Protein AF-A0A533SPJ1-F1 (afdb_monomer)

pLDDT: mean 76.19, std 18.61, range [35.94, 95.75]

Sequence (156 aa):
MPVSLVRRMMPRKGRGDRDWQRYERDWRGYERYRRDEVNLYLTKARSLVESNPAPWTPQKRGQPPYPPKAMVILLLLKTWLGMDYRSISAYLRAFPEQRNRIGLEETPSHTTIRSHMLRLPEAYLRKLNAQLTKPYQKGDSQRTAQATAPTATRHG

Nearest PDB structures (foldseek):
  4v61-assembly1_AT  TM=3.636E-01  e=8.999E+00  Spinacia oleracea

Secondary structure (DSSP, 8-state):
-----SS-----S-S-TTHHHHHHHHHHHHHHHHHHHHHHHHHHHHHHHHTS--SSPPP-SSS----HHHHHHHHHHHHHTT--HHHHHHHHHH-HHHHHHHT-SSPPPHHHHHHHHHTS-HHHHHHHHHHHHHHHHTTTTSSSSSS---------

Foldseek 3Di:
DDDDDDPDDDDDDDDDPPVVVVVVVVVVVVVVVVVVVLLVLLVVLLVLLVVDDQQDDFDDDDDDGDGSSLLSSLVVSCVVVVHALQRSLVVCVVCVVSCVSSVHPDRDHSVRSVVSVVSGDPVNVVVSVCVVCVVVVVPPPDPPPPPDDDDDDDDD

Structure (mmCIF, N/CA/C/O backbone):
data_AF-A0A533SPJ1-F1
#
_entry.id   AF-A0A533SPJ1-F1
#
loop_
_atom_site.group_PDB
_atom_site.id
_atom_site.type_symbol
_atom_site.label_atom_id
_atom_site.label_alt_id
_atom_site.label_comp_id
_atom_site.label_asym_id
_atom_site.label_entity_id
_atom_site.label_seq_id
_atom_site.pdbx_PDB_ins_code
_atom_site.Cartn_x
_atom_site.Cartn_y
_atom_site.Cartn_z
_atom_site.occupancy
_atom_site.B_iso_or_equiv
_atom_site.auth_seq_id
_atom_site.auth_comp_id
_atom_site.auth_asym_id
_atom_site.auth_atom_id
_atom_site.pdbx_PDB_model_num
ATOM 1 N N . MET A 1 1 ? 4.523 -20.167 -3.696 1.00 35.94 1 MET A N 1
ATOM 2 C CA . MET A 1 1 ? 5.972 -20.323 -3.974 1.00 35.94 1 MET A CA 1
ATOM 3 C C . MET A 1 1 ? 6.091 -20.848 -5.403 1.00 35.94 1 MET A C 1
ATOM 5 O O . MET A 1 1 ? 5.250 -21.675 -5.730 1.00 35.94 1 MET A O 1
ATOM 9 N N . PRO A 1 2 ? 7.004 -20.349 -6.260 1.00 43.84 2 PRO A N 1
ATOM 10 C CA . PRO A 1 2 ? 8.382 -19.992 -5.934 1.00 43.84 2 PRO A CA 1
ATOM 11 C C . PRO A 1 2 ? 8.729 -18.502 -6.078 1.00 43.84 2 PRO A C 1
ATOM 13 O O . PRO A 1 2 ? 8.068 -17.725 -6.758 1.00 43.84 2 PRO A O 1
ATOM 16 N N . VAL A 1 3 ? 9.795 -18.151 -5.362 1.00 46.59 3 VAL A N 1
ATOM 17 C CA . VAL A 1 3 ? 10.498 -16.868 -5.296 1.00 46.59 3 VAL A CA 1
ATOM 18 C C . VAL A 1 3 ? 11.687 -16.931 -6.261 1.00 46.59 3 VAL A C 1
ATOM 20 O O . VAL A 1 3 ? 12.268 -18.002 -6.425 1.00 46.59 3 VAL A O 1
ATOM 23 N N . SER A 1 4 ? 12.106 -15.764 -6.766 1.00 40.44 4 SER A N 1
ATOM 24 C CA . SER A 1 4 ? 13.417 -15.455 -7.383 1.00 40.44 4 SER A CA 1
ATOM 25 C C . SER A 1 4 ? 13.450 -15.385 -8.913 1.00 40.44 4 SER A C 1
ATOM 27 O O . SER A 1 4 ? 13.861 -16.343 -9.550 1.00 40.44 4 SER A O 1
ATOM 29 N N . LEU A 1 5 ? 13.170 -14.208 -9.499 1.00 39.03 5 LEU A N 1
ATOM 30 C CA . LEU A 1 5 ? 13.847 -13.782 -10.739 1.00 39.03 5 LEU A CA 1
ATOM 31 C C . LEU A 1 5 ? 13.648 -12.285 -11.064 1.00 39.03 5 LEU A C 1
ATOM 33 O O . LEU A 1 5 ? 12.880 -11.936 -11.946 1.00 39.03 5 LEU A O 1
ATOM 37 N N . VAL A 1 6 ? 14.331 -11.356 -10.381 1.00 43.03 6 VAL A N 1
ATOM 38 C CA . VAL A 1 6 ? 14.395 -9.952 -10.882 1.00 43.03 6 VAL A CA 1
ATOM 39 C C . VAL A 1 6 ? 15.808 -9.347 -10.824 1.00 43.03 6 VAL A C 1
ATOM 41 O O . VAL A 1 6 ? 15.995 -8.169 -11.092 1.00 43.03 6 VAL A O 1
ATOM 44 N N . ARG A 1 7 ? 16.863 -10.122 -10.532 1.00 42.88 7 ARG A N 1
ATOM 45 C CA . ARG A 1 7 ? 18.227 -9.558 -10.404 1.00 42.88 7 ARG A CA 1
ATOM 46 C C . ARG A 1 7 ? 19.295 -10.105 -11.348 1.00 42.88 7 ARG A C 1
ATOM 48 O O . ARG A 1 7 ? 20.480 -9.931 -11.084 1.00 42.88 7 ARG A O 1
ATOM 55 N N . ARG A 1 8 ? 18.907 -10.700 -12.480 1.00 49.38 8 ARG A N 1
ATOM 56 C CA . ARG A 1 8 ? 19.869 -11.127 -13.508 1.00 49.38 8 ARG A CA 1
ATOM 57 C C . ARG A 1 8 ? 19.252 -11.136 -14.910 1.00 49.38 8 ARG A C 1
ATOM 59 O O . ARG A 1 8 ? 19.023 -12.192 -15.477 1.00 49.38 8 ARG A O 1
ATOM 66 N N . MET A 1 9 ? 18.977 -9.956 -15.462 1.00 46.09 9 MET A N 1
ATOM 67 C CA . MET A 1 9 ? 18.538 -9.824 -16.860 1.00 46.09 9 MET A CA 1
ATOM 68 C C . MET A 1 9 ? 19.146 -8.578 -17.524 1.00 46.09 9 MET A C 1
ATOM 70 O O . MET A 1 9 ? 18.477 -7.795 -18.182 1.00 46.09 9 MET A O 1
ATOM 74 N N . MET A 1 10 ? 20.442 -8.362 -17.292 1.00 47.56 10 MET A N 1
ATOM 75 C CA . MET A 1 10 ? 21.253 -7.423 -18.068 1.00 47.56 10 MET A CA 1
ATOM 76 C C . MET A 1 10 ? 22.363 -8.249 -18.725 1.00 47.56 10 MET A C 1
ATOM 78 O O . MET A 1 10 ? 23.252 -8.718 -18.005 1.00 47.56 10 MET A O 1
ATOM 82 N N . PRO A 1 11 ? 22.313 -8.501 -20.046 1.00 47.22 11 PRO A N 1
ATOM 83 C CA . PRO A 1 11 ? 23.440 -9.098 -20.740 1.00 47.22 11 PRO A CA 1
ATOM 84 C C . PRO A 1 11 ? 24.624 -8.129 -20.666 1.00 47.22 11 PRO A C 1
ATOM 86 O O . PRO A 1 11 ? 24.506 -6.930 -20.922 1.00 47.22 11 PRO A O 1
ATOM 89 N N . ARG A 1 12 ? 25.773 -8.648 -20.231 1.00 51.66 12 ARG A N 1
ATOM 90 C CA . ARG A 1 12 ? 27.016 -7.887 -20.101 1.00 51.66 12 ARG A CA 1
ATOM 91 C C . ARG A 1 12 ? 27.448 -7.456 -21.506 1.00 51.66 12 ARG A C 1
ATOM 93 O O . ARG A 1 12 ? 27.536 -8.300 -22.391 1.00 51.66 12 ARG A O 1
ATOM 100 N N . LYS A 1 13 ? 27.676 -6.150 -21.694 1.00 47.59 13 LYS A N 1
ATOM 101 C CA . LYS A 1 13 ? 27.981 -5.487 -22.974 1.00 47.59 13 LYS A CA 1
ATOM 102 C C . LYS A 1 13 ? 29.018 -6.277 -23.788 1.00 47.59 13 LYS A C 1
ATOM 104 O O . LYS A 1 13 ? 30.206 -6.241 -23.483 1.00 47.59 13 LYS A O 1
ATOM 109 N N . GLY A 1 14 ? 28.549 -6.982 -24.815 1.00 47.25 14 GLY A N 1
A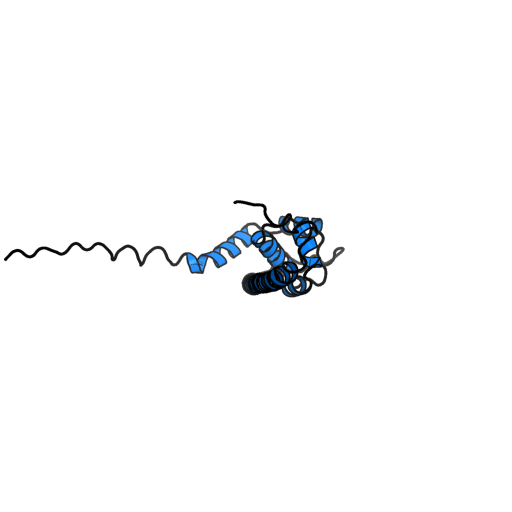TOM 110 C CA . GLY A 1 14 ? 29.362 -7.758 -25.744 1.00 47.25 14 GLY A CA 1
ATOM 111 C C . GLY A 1 14 ? 28.686 -7.806 -27.111 1.00 47.25 14 GLY A C 1
ATOM 112 O O . GLY A 1 14 ? 27.625 -8.398 -27.237 1.00 47.25 14 GLY A O 1
ATOM 113 N N . ARG A 1 15 ? 29.302 -7.118 -28.085 1.00 49.22 15 ARG A N 1
ATOM 114 C CA . ARG A 1 15 ? 29.075 -7.134 -29.546 1.00 49.22 15 ARG A CA 1
ATOM 115 C C . ARG A 1 15 ? 27.649 -7.458 -30.030 1.00 49.22 15 ARG A C 1
ATOM 117 O O . ARG A 1 15 ? 27.334 -8.609 -30.301 1.00 49.22 15 ARG A O 1
ATOM 124 N N . GLY A 1 16 ? 26.848 -6.415 -30.261 1.00 52.00 16 GLY A N 1
ATOM 125 C CA . GLY A 1 16 ? 25.576 -6.534 -30.981 1.00 52.00 16 GLY A CA 1
ATOM 126 C C . GLY A 1 16 ? 24.698 -5.291 -30.868 1.00 52.00 16 GLY A C 1
ATOM 127 O O . GLY A 1 16 ? 23.632 -5.351 -30.270 1.00 52.00 16 GLY A O 1
ATOM 128 N N . ASP A 1 17 ? 25.122 -4.153 -31.431 1.00 55.28 17 ASP A N 1
ATOM 129 C CA . ASP A 1 17 ? 24.395 -2.879 -31.272 1.00 55.28 17 ASP A CA 1
ATOM 130 C C . ASP A 1 17 ? 22.967 -2.864 -31.864 1.00 55.28 17 ASP A C 1
ATOM 132 O O . ASP A 1 17 ? 22.161 -1.998 -31.527 1.00 55.28 17 ASP A O 1
ATOM 136 N N . ARG A 1 18 ? 22.618 -3.853 -32.701 1.00 53.84 18 ARG A N 1
ATOM 137 C CA . ARG A 1 18 ? 21.305 -3.977 -33.357 1.00 53.84 18 ARG A CA 1
ATOM 138 C C . ARG A 1 18 ? 20.208 -4.584 -32.477 1.00 53.84 18 ARG A C 1
ATOM 140 O O . ARG A 1 18 ? 19.048 -4.208 -32.629 1.00 53.84 18 ARG A O 1
ATOM 147 N N . ASP A 1 19 ? 20.553 -5.462 -31.536 1.00 58.66 19 ASP A N 1
ATOM 148 C CA . ASP A 1 19 ? 19.560 -6.135 -30.683 1.00 58.66 19 ASP A CA 1
ATOM 149 C C . ASP A 1 19 ? 19.124 -5.270 -29.494 1.00 58.66 19 ASP A C 1
ATOM 151 O O . ASP A 1 19 ? 18.043 -5.475 -28.932 1.00 58.66 19 ASP A O 1
ATOM 155 N N . TRP A 1 20 ? 19.913 -4.240 -29.156 1.00 54.19 20 TRP A N 1
ATOM 156 C CA . TRP A 1 20 ? 19.586 -3.318 -28.072 1.00 54.19 20 TRP A CA 1
ATOM 157 C C . TRP A 1 20 ? 18.297 -2.559 -28.324 1.00 54.19 20 TRP A C 1
ATOM 159 O O . TRP A 1 20 ? 17.505 -2.470 -27.402 1.00 54.19 20 TRP A O 1
ATOM 169 N N . GLN A 1 21 ? 18.036 -2.064 -29.537 1.00 56.97 21 GLN A N 1
ATOM 170 C CA . GLN A 1 21 ? 16.825 -1.275 -29.809 1.00 56.97 21 GLN A CA 1
ATOM 171 C C . GLN A 1 21 ? 15.542 -2.111 -29.699 1.00 56.97 21 GLN A C 1
ATOM 173 O O . GLN A 1 21 ? 14.520 -1.622 -29.213 1.00 56.97 21 GLN A O 1
ATOM 178 N N . ARG A 1 22 ? 15.591 -3.384 -30.113 1.00 58.88 22 ARG A N 1
ATOM 179 C CA . ARG A 1 22 ? 14.465 -4.320 -29.982 1.00 58.88 22 ARG A CA 1
ATOM 180 C C . ARG A 1 22 ? 14.210 -4.662 -28.515 1.00 58.88 22 ARG A C 1
ATOM 182 O O . ARG A 1 22 ? 13.089 -4.493 -28.046 1.00 58.88 22 ARG A O 1
ATOM 189 N N . TYR A 1 23 ? 15.266 -5.011 -27.778 1.00 61.75 23 TYR A N 1
ATOM 190 C CA . TYR A 1 23 ? 15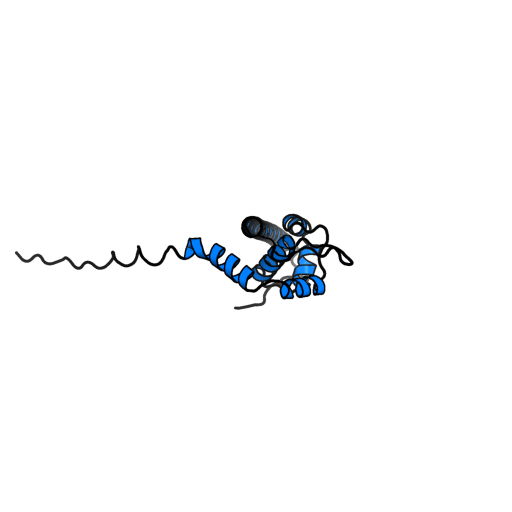.201 -5.194 -26.327 1.00 61.75 23 TYR A CA 1
ATOM 191 C C . TYR A 1 23 ? 14.738 -3.916 -25.610 1.00 61.75 23 TYR A C 1
ATOM 193 O O . TYR A 1 23 ? 13.987 -3.981 -24.638 1.00 61.75 23 TYR A O 1
ATOM 201 N N . GLU A 1 24 ? 15.135 -2.742 -26.117 1.00 60.09 24 GLU A N 1
ATOM 202 C CA . GLU A 1 24 ? 14.742 -1.442 -25.584 1.00 60.09 24 GLU A CA 1
ATOM 203 C C . GLU A 1 24 ? 13.232 -1.218 -25.685 1.00 60.09 24 GLU A C 1
ATOM 205 O O . GLU A 1 24 ? 12.567 -0.776 -24.745 1.00 60.09 24 GLU A O 1
ATOM 210 N N . ARG A 1 25 ? 12.678 -1.560 -26.846 1.00 61.44 25 ARG A N 1
ATOM 211 C CA . ARG A 1 25 ? 11.251 -1.445 -27.132 1.00 61.44 25 ARG A CA 1
ATOM 212 C C . ARG A 1 25 ? 10.430 -2.427 -26.299 1.00 61.44 25 ARG A C 1
ATOM 214 O O . ARG A 1 25 ? 9.404 -2.027 -25.743 1.00 61.44 25 ARG A O 1
ATOM 221 N N . ASP A 1 26 ? 10.921 -3.655 -26.154 1.00 77.19 26 ASP A N 1
ATOM 222 C CA . ASP A 1 26 ? 10.268 -4.713 -25.383 1.00 77.19 26 ASP A CA 1
ATOM 223 C C . ASP A 1 26 ? 10.267 -4.393 -23.879 1.00 77.19 26 ASP A C 1
ATOM 225 O O . ASP A 1 26 ? 9.223 -4.506 -23.229 1.00 77.19 26 ASP A O 1
ATOM 229 N N . TRP A 1 27 ? 11.372 -3.877 -23.316 1.00 71.62 27 TRP A N 1
ATOM 230 C CA . TRP A 1 27 ? 11.381 -3.491 -21.898 1.00 71.62 27 TRP A CA 1
ATOM 231 C C . TRP A 1 27 ? 10.496 -2.277 -21.624 1.00 71.62 27 TRP A C 1
ATOM 233 O O . TRP A 1 27 ? 9.812 -2.256 -20.604 1.00 71.62 27 TRP A O 1
ATOM 243 N N . ARG A 1 28 ? 10.451 -1.276 -22.519 1.00 78.25 28 ARG A N 1
ATOM 244 C CA . ARG A 1 28 ? 9.556 -0.112 -22.353 1.00 78.25 28 ARG A CA 1
ATOM 245 C C . ARG A 1 28 ? 8.086 -0.524 -22.394 1.00 78.25 28 ARG A C 1
ATOM 247 O O . ARG A 1 28 ? 7.248 0.132 -21.774 1.00 78.25 28 ARG A O 1
ATOM 254 N N . GLY A 1 29 ? 7.755 -1.568 -23.154 1.00 78.81 29 GLY A N 1
ATOM 255 C CA . GLY A 1 29 ? 6.428 -2.184 -23.158 1.00 78.81 29 GLY A CA 1
ATOM 256 C C . GLY A 1 29 ? 6.128 -2.884 -21.835 1.00 78.81 29 GLY A C 1
ATOM 257 O O . GLY A 1 29 ? 5.136 -2.563 -21.184 1.00 78.81 29 GLY A O 1
ATOM 258 N N . TYR A 1 30 ? 7.028 -3.766 -21.398 1.00 79.38 30 TYR A N 1
ATOM 259 C CA . TYR A 1 30 ? 6.907 -4.488 -20.130 1.00 79.38 30 TYR A CA 1
ATOM 260 C C . TYR A 1 30 ? 6.800 -3.549 -18.920 1.00 79.38 30 TYR A C 1
ATOM 262 O O . TYR A 1 30 ? 5.944 -3.733 -18.062 1.00 79.38 30 TYR A O 1
ATOM 270 N N . GLU A 1 31 ? 7.631 -2.509 -18.861 1.00 82.50 31 GLU A N 1
ATOM 271 C CA . GLU A 1 31 ? 7.629 -1.537 -17.768 1.00 82.50 31 GLU A CA 1
ATOM 272 C C . GLU A 1 31 ? 6.322 -0.735 -17.727 1.00 82.50 31 GLU A C 1
ATOM 274 O O . GLU A 1 31 ? 5.798 -0.473 -16.646 1.00 82.50 31 GLU A O 1
ATOM 279 N N . ARG A 1 32 ? 5.751 -0.389 -18.891 1.00 83.81 32 ARG A N 1
ATOM 280 C CA . ARG A 1 32 ? 4.418 0.230 -18.966 1.00 83.81 32 ARG A CA 1
ATOM 281 C C . ARG A 1 32 ? 3.338 -0.708 -18.445 1.00 83.81 32 ARG A C 1
ATOM 283 O O . ARG A 1 32 ? 2.627 -0.332 -17.521 1.00 83.81 32 ARG A O 1
ATOM 290 N N . TYR A 1 33 ? 3.290 -1.938 -18.952 1.00 86.06 33 TYR A N 1
ATOM 291 C CA . TYR A 1 33 ? 2.328 -2.945 -18.504 1.00 86.06 33 TYR A CA 1
ATOM 292 C C . TYR A 1 33 ? 2.410 -3.178 -16.991 1.00 86.06 33 TYR A C 1
ATOM 294 O O . TYR A 1 33 ? 1.410 -3.092 -16.283 1.00 86.06 33 TYR A O 1
ATOM 302 N N . ARG A 1 34 ? 3.625 -3.362 -16.467 1.00 84.94 34 ARG A N 1
ATOM 303 C CA . ARG A 1 34 ? 3.869 -3.542 -15.035 1.00 84.94 34 ARG A CA 1
ATOM 304 C C . ARG A 1 34 ? 3.396 -2.344 -14.211 1.00 84.94 34 ARG A C 1
ATOM 306 O O . ARG A 1 34 ? 2.847 -2.522 -13.124 1.00 84.94 34 ARG A O 1
ATOM 313 N N . ARG A 1 35 ? 3.620 -1.115 -14.690 1.00 87.94 35 ARG A N 1
ATOM 314 C CA . ARG A 1 35 ? 3.115 0.097 -14.027 1.00 87.94 35 ARG A CA 1
ATOM 315 C C . ARG A 1 35 ? 1.592 0.132 -14.017 1.00 87.94 35 ARG A C 1
ATOM 317 O O . ARG A 1 35 ? 1.024 0.470 -12.981 1.00 87.94 35 ARG A O 1
ATOM 324 N N . ASP A 1 36 ? 0.949 -0.237 -15.118 1.00 90.88 36 ASP A N 1
ATOM 325 C CA . ASP A 1 36 ? -0.510 -0.267 -15.228 1.00 90.88 36 ASP A CA 1
ATOM 326 C C . ASP A 1 36 ? -1.127 -1.318 -14.299 1.00 90.88 36 ASP A C 1
ATOM 328 O O . ASP A 1 36 ? -2.089 -1.018 -13.589 1.00 90.88 36 ASP A O 1
ATOM 332 N N . GLU A 1 37 ? -0.523 -2.504 -14.196 1.00 91.00 37 GLU A N 1
ATOM 333 C CA . GLU A 1 37 ? -0.931 -3.533 -13.233 1.00 91.00 37 GLU A CA 1
ATOM 334 C C . GLU A 1 37 ? -0.820 -3.047 -11.784 1.00 91.00 37 GLU A C 1
ATOM 336 O O . GLU A 1 37 ? -1.767 -3.181 -11.004 1.00 91.00 37 GLU A O 1
ATOM 341 N N . VAL A 1 38 ? 0.313 -2.433 -11.420 1.00 93.75 38 VAL A N 1
ATOM 342 C CA . VAL A 1 38 ? 0.512 -1.864 -10.078 1.00 93.75 38 VAL A CA 1
ATOM 343 C C . VAL A 1 38 ? -0.514 -0.766 -9.807 1.00 93.75 38 VAL A C 1
ATOM 345 O O . VAL A 1 38 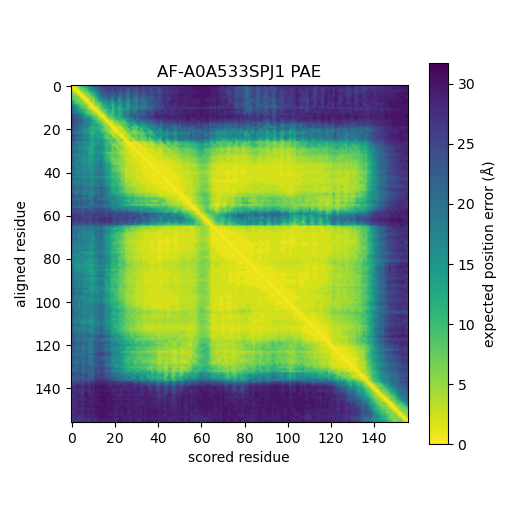? -1.094 -0.713 -8.723 1.00 93.75 38 VAL A O 1
ATOM 348 N N . ASN A 1 39 ? -0.778 0.100 -10.785 1.00 93.75 39 ASN A N 1
ATOM 349 C CA . ASN A 1 39 ? -1.758 1.172 -10.653 1.00 93.75 39 ASN A CA 1
ATOM 350 C C . ASN A 1 39 ? -3.173 0.622 -10.450 1.00 93.75 39 ASN A C 1
ATOM 352 O O . ASN A 1 39 ? -3.891 1.107 -9.574 1.00 93.75 39 ASN A O 1
ATOM 356 N N . LEU A 1 40 ? -3.566 -0.402 -11.210 1.00 93.44 40 LEU A N 1
ATOM 357 C CA . LEU A 1 40 ? -4.853 -1.073 -11.054 1.00 93.44 40 LEU A CA 1
ATOM 358 C C . LEU A 1 40 ? -4.979 -1.717 -9.670 1.00 93.44 40 LEU A C 1
ATOM 360 O O . LEU A 1 40 ? -6.011 -1.574 -9.007 1.00 93.44 40 LEU A O 1
ATOM 364 N N . TYR A 1 41 ? -3.923 -2.394 -9.221 1.00 93.56 41 TYR A N 1
ATOM 365 C CA . TYR A 1 41 ? -3.866 -2.986 -7.891 1.00 93.56 41 TYR A CA 1
ATOM 366 C C . TYR A 1 41 ? -4.031 -1.926 -6.797 1.00 93.56 41 TYR A C 1
ATOM 368 O O . TYR A 1 41 ? -4.874 -2.080 -5.914 1.00 93.56 41 TYR A O 1
ATOM 376 N N . LEU A 1 42 ? -3.284 -0.821 -6.879 1.00 94.50 42 LEU A N 1
ATOM 377 C CA . LEU A 1 42 ? -3.352 0.273 -5.910 1.00 94.50 42 LEU A CA 1
ATOM 378 C C . LEU A 1 42 ? -4.737 0.920 -5.859 1.00 94.50 42 LEU A C 1
ATOM 380 O O . LEU A 1 42 ? -5.228 1.192 -4.765 1.00 94.50 42 LEU A O 1
ATOM 384 N N . THR A 1 43 ? -5.398 1.110 -7.002 1.00 94.19 43 THR A N 1
ATOM 385 C CA . THR A 1 43 ? -6.777 1.622 -7.049 1.00 94.19 43 THR A CA 1
ATOM 386 C C . THR A 1 43 ? -7.734 0.707 -6.282 1.00 94.19 43 THR A C 1
ATOM 388 O O . THR A 1 43 ? -8.509 1.181 -5.448 1.00 94.19 43 THR A O 1
ATOM 391 N N . LYS A 1 44 ? -7.648 -0.612 -6.500 1.00 91.44 44 LYS A N 1
ATOM 392 C CA . LYS A 1 44 ? -8.482 -1.598 -5.793 1.00 91.44 44 LYS A CA 1
ATOM 393 C C . LYS A 1 44 ? -8.163 -1.653 -4.298 1.00 91.44 44 LYS A C 1
ATOM 395 O O . LYS A 1 44 ? -9.074 -1.601 -3.475 1.00 91.44 44 LYS A O 1
ATOM 400 N N . ALA A 1 45 ? -6.880 -1.720 -3.944 1.00 91.69 45 ALA A N 1
ATOM 401 C CA . ALA A 1 45 ? -6.428 -1.769 -2.557 1.00 91.69 45 ALA A CA 1
ATOM 402 C C . ALA A 1 45 ? -6.860 -0.517 -1.784 1.00 91.69 45 ALA A C 1
ATOM 404 O O . ALA A 1 45 ? -7.359 -0.623 -0.666 1.00 91.69 45 ALA A O 1
ATOM 405 N N . ARG A 1 46 ? -6.734 0.666 -2.394 1.00 92.81 46 ARG A N 1
ATOM 406 C CA . ARG A 1 46 ? -7.180 1.923 -1.795 1.00 92.81 46 ARG A CA 1
ATOM 407 C C . ARG A 1 46 ? -8.686 1.939 -1.576 1.00 92.81 46 ARG A C 1
ATOM 409 O O . ARG A 1 46 ? -9.109 2.243 -0.470 1.00 92.81 46 ARG A O 1
ATOM 416 N N . SER A 1 47 ? -9.479 1.571 -2.583 1.00 91.81 47 SER A N 1
ATOM 417 C CA . SER A 1 47 ? -10.939 1.484 -2.440 1.00 91.81 47 SER A CA 1
ATOM 418 C C . SER A 1 47 ? -11.333 0.586 -1.262 1.00 91.81 47 SER A C 1
ATOM 420 O O . SER A 1 47 ? -12.115 1.002 -0.411 1.00 91.81 47 SER A O 1
ATOM 422 N N . LEU A 1 48 ? -10.710 -0.589 -1.144 1.00 90.44 48 LEU A N 1
ATOM 423 C CA . LEU A 1 48 ? -10.963 -1.527 -0.053 1.00 90.44 48 LEU A CA 1
ATOM 424 C C . LEU A 1 48 ? -10.589 -0.958 1.326 1.00 90.44 48 LEU A C 1
ATOM 426 O O . LEU A 1 48 ? -11.353 -1.077 2.286 1.00 90.44 48 LEU A O 1
ATOM 430 N N . VAL A 1 49 ? -9.400 -0.364 1.443 1.00 90.81 49 VAL A N 1
ATOM 431 C CA . VAL A 1 49 ? -8.904 0.176 2.716 1.00 90.81 49 VAL A CA 1
ATOM 432 C C . VAL A 1 49 ? -9.700 1.412 3.136 1.00 90.81 49 VAL A C 1
ATOM 434 O O . VAL A 1 49 ? -9.977 1.577 4.323 1.00 90.81 49 VAL A O 1
ATOM 437 N N . GLU A 1 50 ? -10.119 2.255 2.190 1.00 90.31 50 GLU A N 1
ATOM 438 C CA . GLU A 1 50 ? -10.914 3.444 2.495 1.00 90.31 50 GLU A CA 1
ATOM 439 C C . GLU A 1 50 ? -12.294 3.103 3.054 1.00 90.31 50 GLU A C 1
ATOM 441 O O . GLU A 1 50 ? -12.726 3.749 4.009 1.00 90.31 50 GLU A O 1
ATOM 446 N N . SER A 1 51 ? -12.926 2.035 2.557 1.00 88.56 51 SER A N 1
ATOM 447 C CA . SER A 1 51 ? -14.197 1.515 3.079 1.00 88.56 51 SER A CA 1
ATOM 448 C C . SER A 1 51 ? -14.105 0.906 4.486 1.00 88.56 51 SER A C 1
ATOM 450 O O . SER A 1 51 ? -15.123 0.497 5.044 1.00 88.56 51 SER A O 1
ATOM 452 N N . ASN A 1 52 ? -12.909 0.814 5.073 1.00 87.31 52 ASN A N 1
ATOM 453 C CA . ASN A 1 52 ? -12.698 0.289 6.417 1.00 87.31 52 ASN A CA 1
ATOM 454 C C . ASN A 1 52 ? -12.187 1.375 7.380 1.00 87.31 52 ASN A C 1
ATOM 456 O O . ASN A 1 52 ? -11.492 2.310 6.967 1.00 87.31 52 ASN A O 1
ATOM 460 N N . PRO A 1 53 ? -12.496 1.260 8.688 1.00 85.44 53 PRO A N 1
ATOM 461 C CA . PRO A 1 53 ? -11.911 2.142 9.693 1.00 85.44 53 PRO A CA 1
ATOM 462 C C . PRO A 1 53 ? -10.387 1.980 9.721 1.00 85.44 53 PRO A C 1
ATOM 464 O O . PRO A 1 53 ? -9.855 0.929 9.364 1.00 85.44 53 PRO A O 1
ATOM 467 N N . ALA A 1 54 ? -9.670 3.021 10.142 1.00 85.19 54 ALA A N 1
ATOM 468 C CA . ALA A 1 54 ? -8.221 2.939 10.288 1.00 85.19 54 ALA A CA 1
ATOM 469 C C . ALA A 1 54 ? -7.841 1.859 11.327 1.00 85.19 54 ALA A C 1
ATOM 471 O O . ALA A 1 54 ? -8.491 1.769 12.368 1.00 85.19 54 ALA A O 1
ATOM 472 N N . PRO A 1 55 ? -6.789 1.056 11.079 1.00 84.81 55 PRO A N 1
ATOM 473 C CA . PRO A 1 55 ? -6.400 -0.042 11.971 1.00 84.81 55 PRO A CA 1
ATOM 474 C C . PRO A 1 55 ? -5.818 0.422 13.313 1.00 84.81 55 PRO A C 1
ATOM 476 O O . PRO A 1 55 ? -5.826 -0.334 14.279 1.00 84.81 55 PRO A O 1
ATOM 479 N N . TRP A 1 56 ? -5.291 1.645 13.377 1.00 82.62 56 TRP A N 1
ATOM 480 C CA . TRP A 1 56 ? -4.796 2.275 14.599 1.00 82.62 56 TRP A CA 1
ATOM 481 C C . TRP A 1 56 ? -4.954 3.792 14.509 1.00 82.62 56 TRP A C 1
ATOM 483 O O . TRP A 1 56 ? -5.036 4.362 13.416 1.00 82.62 56 TRP A O 1
ATOM 493 N N . THR A 1 57 ? -4.962 4.459 15.661 1.00 80.44 57 THR A N 1
ATOM 494 C CA . THR A 1 57 ? -4.977 5.920 15.742 1.00 80.44 57 THR A CA 1
ATOM 495 C C . THR A 1 57 ? -3.598 6.498 15.388 1.00 80.44 57 THR A C 1
ATOM 497 O O . THR A 1 57 ? -2.570 5.967 15.829 1.00 80.44 57 THR A O 1
ATOM 500 N N . PRO A 1 58 ? -3.530 7.573 14.578 1.00 75.19 58 PRO A N 1
ATOM 501 C CA . PRO A 1 58 ? -2.275 8.265 14.306 1.00 75.19 58 PRO A CA 1
ATOM 502 C C . PRO A 1 58 ? -1.644 8.772 15.606 1.00 75.19 58 PRO A C 1
ATOM 504 O O . PRO A 1 58 ? -2.326 9.320 16.473 1.00 75.19 58 PRO A O 1
ATOM 507 N N . GLN A 1 59 ? -0.332 8.598 15.742 1.00 68.00 59 GLN A N 1
ATOM 508 C CA . GLN A 1 59 ? 0.405 9.074 16.909 1.00 68.00 59 GLN A CA 1
ATOM 509 C C . GLN A 1 59 ? 0.723 10.565 16.736 1.00 68.00 59 GLN A C 1
ATOM 511 O O . GLN A 1 59 ? 1.214 10.971 15.688 1.00 68.00 59 GLN A O 1
ATOM 516 N N . LYS A 1 60 ? 0.432 11.387 17.754 1.00 59.84 60 LYS A N 1
ATOM 517 C CA . LYS A 1 60 ? 0.532 12.859 17.669 1.00 59.84 60 LYS A CA 1
ATOM 518 C C . LYS A 1 60 ? 1.931 13.442 17.942 1.00 59.84 60 LYS A C 1
ATOM 520 O O . LYS A 1 60 ? 2.098 14.646 17.793 1.00 59.84 60 LYS A O 1
ATOM 525 N N . ARG A 1 61 ? 2.929 12.657 18.378 1.00 58.97 61 ARG A N 1
ATOM 526 C CA . ARG A 1 61 ? 4.255 13.187 18.774 1.00 58.97 61 ARG A CA 1
ATOM 527 C C . ARG A 1 61 ? 5.429 12.324 18.295 1.00 58.97 61 ARG A C 1
ATOM 529 O O . ARG A 1 61 ? 5.427 11.119 18.524 1.00 58.97 61 ARG A O 1
ATOM 536 N N . GLY A 1 62 ? 6.444 12.979 17.716 1.00 60.81 62 GLY A N 1
ATOM 537 C CA . GLY A 1 62 ? 7.835 12.500 17.622 1.00 60.81 62 GLY A CA 1
ATOM 538 C C . GLY A 1 62 ? 8.271 11.739 16.360 1.00 60.81 62 GLY A C 1
ATOM 539 O O . GLY A 1 62 ? 9.459 11.477 16.218 1.00 60.81 62 GLY A O 1
ATOM 540 N N . GLN A 1 63 ? 7.373 11.393 15.435 1.00 57.50 63 GLN A N 1
ATOM 541 C CA . GLN A 1 63 ? 7.713 10.646 14.214 1.00 57.50 63 GLN A CA 1
ATOM 542 C C . GLN A 1 63 ? 6.894 11.176 13.027 1.00 57.50 63 GLN A C 1
ATOM 544 O O . GLN A 1 63 ? 5.754 11.584 13.266 1.00 57.50 63 GLN A O 1
ATOM 549 N N . PRO A 1 64 ? 7.415 11.161 11.777 1.00 57.75 64 PRO A N 1
ATOM 550 C CA . PRO A 1 64 ? 6.615 11.492 10.601 1.00 57.75 64 PRO A CA 1
ATOM 551 C C . PRO A 1 64 ? 5.305 10.693 10.629 1.00 57.75 64 PRO A C 1
ATOM 553 O O . PRO A 1 64 ? 5.351 9.455 10.686 1.00 57.75 64 PRO A O 1
ATOM 556 N N . PRO A 1 65 ? 4.140 11.362 10.680 1.00 74.81 65 PRO A N 1
ATOM 557 C CA . PRO A 1 65 ? 2.875 10.679 10.867 1.00 74.81 65 PRO A CA 1
ATOM 558 C C . PRO A 1 65 ? 2.457 10.047 9.540 1.00 74.81 65 PRO A C 1
ATOM 560 O O . PRO A 1 65 ? 1.706 10.631 8.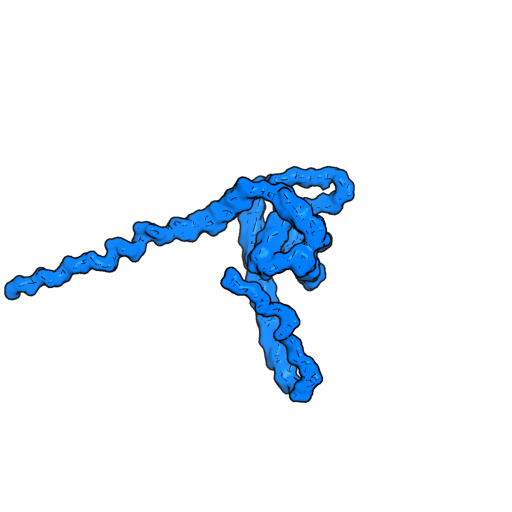765 1.00 74.81 65 PRO A O 1
ATOM 563 N N . TYR A 1 66 ? 2.936 8.833 9.263 1.00 87.50 66 TYR A N 1
ATOM 564 C CA . TYR A 1 66 ? 2.429 8.073 8.126 1.00 87.50 66 TYR A CA 1
ATOM 565 C C . TYR A 1 66 ? 0.955 7.715 8.367 1.00 87.50 66 TYR A C 1
ATOM 567 O O . TYR A 1 66 ? 0.637 7.120 9.409 1.00 87.50 66 TYR A O 1
ATOM 575 N N . PRO A 1 67 ? 0.042 8.032 7.428 1.00 88.88 67 PRO A N 1
ATOM 576 C CA . PRO A 1 67 ? -1.366 7.705 7.586 1.00 88.88 67 PRO A CA 1
ATOM 577 C C . PRO A 1 67 ? -1.556 6.187 7.758 1.00 88.88 67 PRO A C 1
ATOM 579 O O . PRO A 1 67 ? -1.029 5.414 6.951 1.00 88.88 67 PRO A O 1
ATOM 582 N N . PRO A 1 68 ? -2.328 5.721 8.761 1.00 89.94 68 PRO A N 1
ATOM 583 C CA . PRO A 1 68 ? -2.527 4.291 9.005 1.00 89.94 68 PRO A CA 1
ATOM 584 C C . PRO A 1 68 ? -3.021 3.532 7.768 1.00 89.94 68 PRO A C 1
ATOM 586 O O . PRO A 1 68 ? -2.496 2.472 7.437 1.00 89.94 68 PRO A O 1
ATOM 589 N N . LYS A 1 69 ? -3.983 4.111 7.036 1.00 92.06 69 LYS A N 1
ATOM 590 C CA . LYS A 1 69 ? -4.521 3.539 5.793 1.00 92.06 69 LYS A CA 1
ATOM 591 C C . LYS A 1 69 ? -3.462 3.441 4.688 1.00 92.06 69 LYS A C 1
ATOM 593 O O . LYS A 1 69 ? -3.345 2.396 4.054 1.00 92.06 69 LYS A O 1
ATOM 598 N N . ALA A 1 70 ? -2.640 4.476 4.510 1.00 93.44 70 ALA A N 1
ATOM 599 C CA . ALA A 1 70 ? -1.542 4.465 3.542 1.00 93.44 70 ALA A CA 1
ATOM 600 C C . ALA A 1 70 ? -0.524 3.352 3.857 1.00 93.44 70 ALA A C 1
ATOM 602 O O . ALA A 1 70 ? -0.093 2.622 2.965 1.00 93.44 70 ALA A O 1
ATOM 603 N N . MET A 1 71 ? -0.208 3.142 5.140 1.00 93.38 71 MET A N 1
ATOM 604 C CA . MET A 1 71 ? 0.667 2.045 5.569 1.00 93.38 71 MET A CA 1
ATOM 605 C C . MET A 1 71 ? 0.060 0.660 5.312 1.00 93.38 71 MET A C 1
ATOM 607 O O . MET A 1 71 ? 0.789 -0.253 4.929 1.00 93.38 71 MET A O 1
ATOM 611 N N . VAL A 1 72 ? -1.258 0.489 5.455 1.00 93.62 72 VAL A N 1
ATOM 612 C CA . VAL A 1 72 ? -1.935 -0.765 5.071 1.00 93.62 72 VAL A CA 1
ATOM 613 C C . VAL A 1 72 ? -1.793 -1.020 3.574 1.00 93.62 72 VAL A C 1
ATOM 615 O O . VAL A 1 72 ? -1.384 -2.111 3.183 1.00 93.62 72 VAL A O 1
ATOM 618 N N . ILE A 1 73 ? -2.082 -0.024 2.732 1.00 94.75 73 ILE A N 1
ATOM 619 C CA . ILE A 1 73 ? -1.978 -0.154 1.270 1.00 94.75 73 ILE A CA 1
ATOM 620 C C . ILE A 1 73 ? -0.537 -0.504 0.866 1.00 94.75 73 ILE A C 1
ATOM 622 O O . ILE A 1 73 ? -0.326 -1.387 0.034 1.00 94.75 73 ILE A O 1
ATOM 626 N N . LEU A 1 74 ? 0.462 0.116 1.502 1.00 95.06 74 LEU A N 1
ATOM 627 C CA . LEU A 1 74 ? 1.872 -0.226 1.312 1.00 95.06 74 LEU A CA 1
ATOM 628 C C . LEU A 1 74 ? 2.171 -1.692 1.658 1.00 95.06 74 LEU A C 1
ATOM 630 O O . LEU A 1 74 ? 2.859 -2.378 0.902 1.00 95.06 74 LEU A O 1
ATOM 634 N N . LEU A 1 75 ? 1.666 -2.196 2.784 1.00 93.44 75 LEU A N 1
ATOM 635 C CA . LEU A 1 75 ? 1.880 -3.587 3.196 1.00 93.44 75 LEU A CA 1
ATOM 636 C C . LEU A 1 75 ? 1.183 -4.579 2.256 1.00 93.44 75 LEU A C 1
ATOM 638 O O . LEU A 1 75 ? 1.747 -5.632 1.942 1.00 93.44 75 LEU A O 1
ATOM 642 N N . LEU A 1 76 ? 0.002 -4.226 1.749 1.00 92.44 76 LEU A N 1
ATOM 643 C CA . LEU A 1 76 ? -0.684 -4.984 0.707 1.00 92.44 76 LEU A CA 1
ATOM 644 C C . LEU A 1 76 ? 0.138 -5.012 -0.587 1.00 92.44 76 LEU A C 1
ATOM 646 O O . LEU A 1 76 ? 0.308 -6.080 -1.171 1.00 92.44 76 LEU A O 1
ATOM 650 N N . LEU A 1 77 ? 0.688 -3.876 -1.024 1.00 94.06 77 LEU A N 1
ATOM 651 C CA . LEU A 1 77 ? 1.547 -3.805 -2.210 1.00 94.06 77 LEU A CA 1
ATOM 652 C C . LEU A 1 77 ? 2.823 -4.635 -2.034 1.00 94.06 77 LEU A C 1
ATOM 654 O O . LEU A 1 77 ? 3.164 -5.432 -2.904 1.00 94.06 77 LEU A O 1
ATOM 658 N N . LYS A 1 78 ? 3.500 -4.497 -0.888 1.00 94.12 78 LYS A N 1
ATOM 659 C CA . LYS A 1 78 ? 4.682 -5.293 -0.528 1.00 94.12 78 LYS A CA 1
ATOM 660 C C . LYS A 1 78 ? 4.393 -6.793 -0.652 1.00 94.12 78 LYS A C 1
ATOM 662 O O . LYS A 1 78 ? 5.223 -7.537 -1.170 1.00 94.12 78 LYS A O 1
ATOM 667 N N . THR A 1 79 ? 3.247 -7.230 -0.132 1.00 91.06 79 THR A N 1
ATOM 668 C CA . THR A 1 79 ? 2.849 -8.643 -0.108 1.00 91.06 79 THR A CA 1
ATOM 669 C C . THR A 1 79 ? 2.532 -9.150 -1.509 1.00 91.06 79 THR A C 1
ATOM 671 O O . THR A 1 79 ? 3.032 -10.203 -1.890 1.00 91.06 79 THR A O 1
ATOM 674 N N . TRP A 1 80 ? 1.790 -8.374 -2.301 1.00 91.44 80 TRP A N 1
ATOM 675 C CA . TRP A 1 80 ? 1.460 -8.715 -3.686 1.00 91.44 80 TRP A CA 1
ATOM 676 C C . TRP A 1 80 ? 2.697 -8.791 -4.593 1.00 91.44 80 TRP A C 1
ATOM 678 O O . TRP A 1 80 ? 2.838 -9.734 -5.363 1.00 91.44 80 TRP A O 1
ATOM 688 N N . LEU A 1 81 ? 3.648 -7.863 -4.436 1.00 89.94 81 LEU A N 1
ATOM 689 C CA . LEU A 1 81 ? 4.923 -7.878 -5.164 1.00 89.94 81 LEU A CA 1
ATOM 690 C C . LEU A 1 81 ? 5.931 -8.917 -4.638 1.00 89.94 81 LEU A C 1
ATOM 692 O O . LEU A 1 81 ? 7.004 -9.068 -5.222 1.00 89.94 81 LEU A O 1
ATOM 696 N N . GLY A 1 82 ? 5.648 -9.582 -3.512 1.00 91.38 82 GLY A N 1
ATOM 697 C CA . GLY A 1 82 ? 6.570 -10.534 -2.886 1.00 91.38 82 GLY A CA 1
ATOM 698 C C . GLY A 1 82 ? 7.887 -9.912 -2.401 1.00 91.38 82 GLY A C 1
ATOM 699 O O . GLY A 1 82 ? 8.904 -10.597 -2.336 1.00 91.38 82 GLY A O 1
ATOM 700 N N . MET A 1 83 ? 7.900 -8.614 -2.080 1.00 93.06 83 MET A N 1
ATOM 701 C CA . MET A 1 83 ? 9.118 -7.882 -1.708 1.00 93.06 83 MET A CA 1
ATOM 702 C C . MET A 1 83 ? 9.394 -7.926 -0.202 1.00 93.06 83 MET A C 1
ATOM 704 O O . MET A 1 83 ? 8.475 -7.951 0.620 1.00 93.06 83 MET A O 1
ATOM 708 N N . ASP A 1 84 ? 10.667 -7.868 0.187 1.00 93.50 84 ASP A N 1
ATOM 709 C CA . ASP A 1 84 ? 11.067 -7.576 1.567 1.00 93.50 84 ASP A CA 1
ATOM 710 C C . ASP A 1 84 ? 10.945 -6.068 1.898 1.00 93.50 84 ASP A C 1
ATOM 712 O O . ASP A 1 84 ? 10.674 -5.234 1.029 1.00 93.50 84 ASP A O 1
ATOM 716 N N . TYR A 1 85 ? 11.139 -5.699 3.170 1.00 94.38 85 TYR A N 1
ATOM 717 C CA . TYR A 1 85 ? 10.982 -4.315 3.641 1.00 94.38 85 TYR A CA 1
ATOM 718 C C . TYR A 1 85 ? 11.990 -3.322 3.039 1.00 94.38 85 TYR A C 1
ATOM 720 O O . TYR A 1 85 ? 11.664 -2.149 2.860 1.00 94.38 85 TYR A O 1
ATOM 728 N N . ARG A 1 86 ? 13.218 -3.758 2.738 1.00 94.00 86 ARG A N 1
ATOM 729 C CA . ARG A 1 86 ? 14.235 -2.907 2.103 1.00 94.00 86 ARG A CA 1
ATOM 730 C C . ARG A 1 86 ? 13.913 -2.721 0.628 1.00 94.00 86 ARG A C 1
ATOM 732 O O . ARG A 1 86 ? 13.953 -1.595 0.139 1.00 94.00 86 ARG A O 1
ATOM 739 N N . SER A 1 87 ? 13.530 -3.804 -0.039 1.00 94.69 87 SER A N 1
ATOM 740 C CA . SER A 1 87 ? 13.154 -3.820 -1.449 1.00 94.69 87 SER A CA 1
ATOM 741 C C . SER A 1 87 ? 11.947 -2.925 -1.729 1.00 94.69 87 SER A C 1
ATOM 743 O O . SER A 1 87 ? 12.009 -2.110 -2.645 1.00 94.69 87 SER A O 1
ATOM 745 N N . ILE A 1 88 ? 10.891 -2.979 -0.906 1.00 95.75 88 ILE A N 1
ATOM 746 C CA . ILE A 1 88 ? 9.724 -2.100 -1.097 1.00 95.75 88 ILE A CA 1
ATOM 747 C C . ILE A 1 88 ? 10.043 -0.625 -0.799 1.00 95.75 88 ILE A C 1
ATOM 749 O O . ILE A 1 88 ? 9.546 0.265 -1.483 1.00 95.75 88 ILE A O 1
ATOM 753 N N . SER A 1 89 ? 10.917 -0.343 0.174 1.00 95.12 89 SER A N 1
ATOM 754 C CA . SER A 1 89 ? 11.374 1.027 0.445 1.00 95.12 89 SER A CA 1
ATOM 755 C C . SER A 1 89 ? 12.184 1.576 -0.740 1.00 95.12 89 SER A C 1
ATOM 757 O O . SER A 1 89 ? 11.950 2.694 -1.189 1.00 95.12 89 SER A O 1
A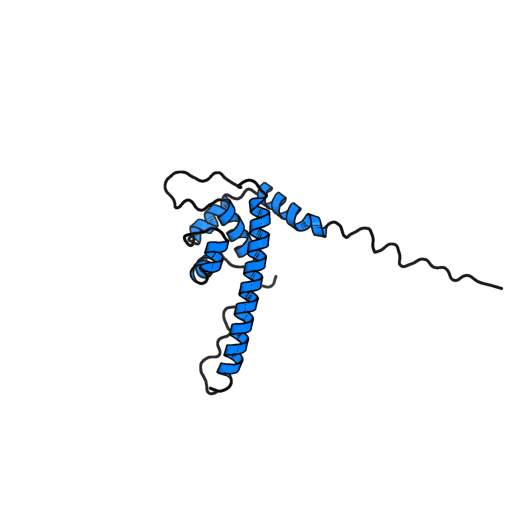TOM 759 N N . ALA A 1 90 ? 13.083 0.773 -1.319 1.00 94.94 90 ALA A N 1
ATOM 760 C CA . ALA A 1 90 ? 13.814 1.150 -2.529 1.00 94.94 90 ALA A CA 1
ATOM 761 C C . ALA A 1 90 ? 12.881 1.338 -3.738 1.00 94.94 90 ALA A C 1
ATOM 763 O O . ALA A 1 90 ? 13.041 2.293 -4.493 1.00 94.94 90 ALA A O 1
ATOM 764 N N . TYR A 1 91 ? 11.878 0.471 -3.885 1.00 94.50 91 TYR A N 1
ATOM 765 C CA . TYR A 1 91 ? 10.862 0.570 -4.929 1.00 94.50 91 TYR A CA 1
ATOM 766 C C . TYR A 1 91 ? 10.106 1.904 -4.867 1.00 94.50 91 TYR A C 1
ATOM 768 O O . TYR A 1 91 ? 10.059 2.626 -5.857 1.00 94.50 91 TYR A O 1
ATOM 776 N N . LEU A 1 92 ? 9.599 2.298 -3.695 1.00 94.62 92 LEU A N 1
ATOM 777 C CA . LEU A 1 92 ? 8.885 3.572 -3.541 1.00 94.62 92 LEU A CA 1
ATOM 778 C C . LEU A 1 92 ? 9.754 4.804 -3.828 1.00 94.62 92 LEU A C 1
ATOM 780 O O . LEU A 1 92 ? 9.232 5.820 -4.281 1.00 94.62 92 LEU A O 1
ATOM 784 N N . ARG A 1 93 ? 11.072 4.722 -3.599 1.00 93.56 93 ARG A N 1
ATOM 785 C CA . ARG A 1 93 ? 12.012 5.785 -3.998 1.00 93.56 93 ARG A CA 1
ATOM 786 C C . ARG A 1 93 ? 12.156 5.884 -5.514 1.00 93.56 93 ARG A C 1
ATOM 788 O O . ARG A 1 93 ? 12.282 6.988 -6.028 1.00 93.56 93 ARG A O 1
ATOM 795 N N . ALA A 1 94 ? 12.142 4.751 -6.213 1.00 92.50 94 ALA A N 1
ATOM 796 C CA . ALA A 1 94 ? 12.260 4.701 -7.669 1.00 92.50 94 ALA A CA 1
ATOM 797 C C . ALA A 1 94 ? 10.961 5.102 -8.393 1.00 92.50 94 ALA A C 1
ATOM 799 O O . ALA A 1 94 ? 11.019 5.591 -9.519 1.00 92.50 94 ALA A O 1
ATOM 800 N N . PHE A 1 95 ? 9.800 4.919 -7.753 1.00 93.50 95 PHE A N 1
ATOM 801 C CA . PHE A 1 95 ? 8.482 5.164 -8.347 1.00 93.50 95 PHE A CA 1
ATOM 802 C C . PHE A 1 95 ? 7.634 6.133 -7.498 1.00 93.50 95 PHE A C 1
ATOM 804 O O . PHE A 1 95 ? 6.656 5.718 -6.862 1.00 93.50 95 PHE A O 1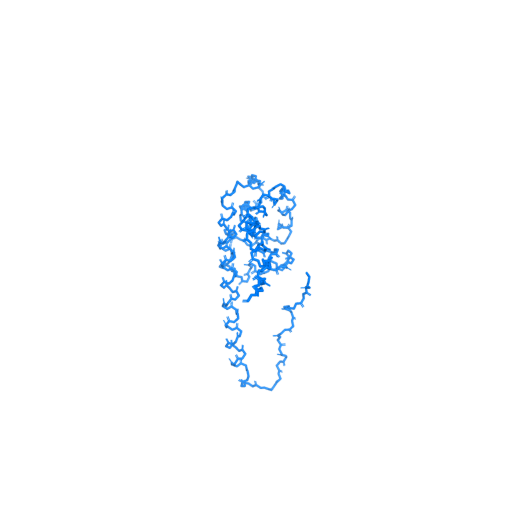
ATOM 811 N N . PRO A 1 96 ? 7.960 7.442 -7.495 1.00 93.19 96 PRO A N 1
ATOM 812 C CA . PRO A 1 96 ? 7.254 8.438 -6.684 1.00 93.19 96 PRO A CA 1
ATOM 813 C C . PRO A 1 96 ? 5.761 8.548 -7.027 1.00 93.19 96 PRO A C 1
ATOM 815 O O . PRO A 1 96 ? 4.950 8.769 -6.137 1.00 93.19 96 PRO A O 1
ATOM 818 N N . GLU A 1 97 ? 5.371 8.303 -8.280 1.00 92.94 97 GLU A N 1
ATOM 819 C CA . GLU A 1 97 ? 3.966 8.256 -8.719 1.00 92.94 97 GLU A CA 1
ATOM 820 C C . GLU A 1 97 ? 3.132 7.243 -7.916 1.00 92.94 97 GLU A C 1
ATOM 822 O O . GLU A 1 97 ? 2.027 7.527 -7.452 1.00 92.94 97 GLU A O 1
ATOM 827 N N . GLN A 1 98 ? 3.676 6.043 -7.708 1.00 93.69 98 GLN A N 1
ATOM 828 C CA . GLN A 1 98 ? 2.999 4.975 -6.971 1.00 93.69 98 GLN A CA 1
ATOM 829 C C . GLN A 1 98 ? 2.995 5.267 -5.472 1.00 93.69 98 GLN A C 1
ATOM 831 O O . GLN A 1 98 ? 1.990 5.032 -4.805 1.00 93.69 98 GLN A O 1
ATOM 836 N N . ARG A 1 99 ? 4.083 5.846 -4.951 1.00 94.88 99 ARG A N 1
ATOM 837 C CA . ARG A 1 99 ? 4.145 6.351 -3.575 1.00 94.88 99 ARG A CA 1
ATOM 838 C C . ARG A 1 99 ? 3.048 7.392 -3.315 1.00 94.88 99 ARG A C 1
ATOM 840 O O . ARG A 1 99 ? 2.306 7.267 -2.343 1.00 94.88 99 ARG A O 1
ATOM 847 N N . ASN A 1 100 ? 2.883 8.351 -4.222 1.00 93.69 100 ASN A N 1
ATOM 848 C CA . ASN A 1 100 ? 1.851 9.379 -4.124 1.00 93.69 100 ASN A CA 1
ATOM 849 C C . ASN A 1 100 ? 0.442 8.762 -4.195 1.00 93.69 100 ASN A C 1
ATOM 851 O O . ASN A 1 100 ? -0.437 9.138 -3.423 1.00 93.69 100 ASN A O 1
ATOM 855 N N . ARG A 1 101 ? 0.224 7.747 -5.047 1.00 93.88 101 ARG A N 1
ATOM 856 C CA . ARG A 1 101 ? -1.056 7.008 -5.125 1.00 93.88 101 ARG A CA 1
ATOM 857 C C . ARG A 1 101 ? -1.428 6.274 -3.837 1.00 93.88 101 ARG A C 1
ATOM 859 O O . ARG A 1 101 ? -2.618 6.159 -3.540 1.00 93.88 101 ARG A O 1
ATOM 866 N N . ILE A 1 102 ? -0.437 5.792 -3.086 1.00 94.00 102 ILE A N 1
ATOM 867 C CA . ILE A 1 102 ? -0.634 5.198 -1.754 1.00 94.00 102 ILE A CA 1
ATOM 868 C C . ILE A 1 102 ? -1.063 6.267 -0.730 1.00 94.00 102 ILE A C 1
ATOM 870 O O . ILE A 1 102 ? -1.703 5.933 0.265 1.00 94.00 102 ILE A O 1
ATOM 874 N N . GLY A 1 103 ? -0.757 7.545 -0.979 1.00 92.62 103 GLY A N 1
ATOM 875 C CA . GLY A 1 103 ? -0.983 8.648 -0.042 1.00 92.62 103 GLY A CA 1
ATOM 876 C C . GLY A 1 103 ? 0.205 8.885 0.890 1.00 92.62 103 GLY A C 1
ATOM 877 O O . GLY A 1 103 ? 0.014 9.244 2.049 1.00 92.62 103 GLY A O 1
ATOM 878 N N . LEU A 1 104 ? 1.426 8.621 0.412 1.00 92.50 104 LEU A N 1
ATOM 879 C CA . LEU A 1 104 ? 2.665 8.867 1.148 1.00 92.50 104 LEU A CA 1
ATOM 880 C C . LEU A 1 104 ? 3.434 10.017 0.490 1.00 92.50 104 LEU A C 1
ATOM 882 O O . LEU A 1 104 ? 3.786 9.936 -0.685 1.00 92.50 104 LEU A O 1
ATOM 886 N N . GLU A 1 105 ? 3.729 11.062 1.258 1.00 90.50 105 GLU A N 1
ATOM 887 C CA . GLU A 1 105 ? 4.567 12.181 0.805 1.00 90.50 105 GLU A CA 1
ATOM 888 C C . GLU A 1 105 ? 6.046 11.778 0.773 1.00 90.50 105 GLU A C 1
ATOM 890 O O . GLU A 1 105 ? 6.765 12.010 -0.200 1.00 90.50 105 GLU A O 1
ATOM 895 N N . GLU A 1 106 ? 6.483 11.070 1.813 1.00 91.62 106 GLU A N 1
ATOM 896 C CA . GLU A 1 106 ? 7.847 10.580 1.956 1.00 91.62 106 GLU A CA 1
ATOM 897 C C . GLU A 1 106 ? 7.905 9.058 1.930 1.00 91.62 106 GLU A C 1
ATOM 899 O O . GLU A 1 106 ? 6.964 8.359 2.309 1.00 91.62 106 GLU A O 1
ATOM 904 N N . THR A 1 107 ? 9.045 8.518 1.494 1.00 92.81 107 THR A N 1
ATOM 905 C CA . THR A 1 107 ? 9.231 7.067 1.493 1.00 92.81 107 THR A CA 1
ATOM 906 C C . THR A 1 107 ? 9.592 6.585 2.896 1.00 92.81 107 THR A C 1
ATOM 908 O O . THR A 1 107 ? 10.676 6.931 3.377 1.00 92.81 107 THR A O 1
ATOM 911 N N . PRO A 1 108 ? 8.769 5.732 3.532 1.00 91.81 108 PRO A N 1
ATOM 912 C CA . PRO A 1 108 ? 9.103 5.176 4.829 1.00 91.81 108 PRO A CA 1
ATOM 913 C C . PRO A 1 108 ? 10.351 4.297 4.745 1.00 91.81 108 PRO A C 1
ATOM 915 O O . PRO A 1 108 ? 10.584 3.558 3.778 1.00 91.81 108 PRO A O 1
ATOM 918 N N . SER A 1 109 ? 11.164 4.364 5.795 1.00 92.50 109 SER A N 1
ATOM 919 C CA . SER A 1 109 ? 12.319 3.485 5.941 1.00 92.50 109 SER A CA 1
ATOM 920 C C . SER A 1 109 ? 11.876 2.034 6.169 1.00 92.50 109 SER A C 1
ATOM 922 O O . SER A 1 109 ? 10.797 1.770 6.699 1.00 92.50 109 SER A O 1
ATOM 924 N N . HIS A 1 110 ? 12.720 1.067 5.809 1.00 91.44 110 HIS A N 1
ATOM 925 C CA . HIS A 1 110 ? 12.402 -0.354 5.989 1.00 91.44 110 HIS A CA 1
ATOM 926 C C . HIS A 1 110 ? 12.085 -0.739 7.449 1.00 91.44 110 HIS A C 1
ATOM 928 O O . HIS A 1 110 ? 11.230 -1.594 7.683 1.00 91.44 110 HIS A O 1
ATOM 934 N N . THR A 1 111 ? 12.739 -0.105 8.429 1.00 91.81 111 THR A N 1
ATOM 935 C CA . THR A 1 111 ? 12.455 -0.309 9.857 1.00 91.81 111 THR A CA 1
ATOM 936 C C . THR A 1 111 ? 11.092 0.263 10.222 1.00 91.81 111 THR A C 1
ATOM 938 O O . THR A 1 111 ? 10.310 -0.423 10.871 1.00 91.81 111 THR A O 1
ATOM 941 N N . THR A 1 112 ? 10.753 1.455 9.722 1.00 90.75 112 THR A N 1
ATOM 942 C CA . THR A 1 112 ? 9.423 2.055 9.887 1.00 90.75 112 THR A CA 1
ATOM 943 C C . THR A 1 112 ? 8.325 1.141 9.345 1.00 90.75 112 THR A C 1
ATOM 945 O O . THR A 1 112 ? 7.357 0.862 10.050 1.00 90.75 112 THR A O 1
ATOM 948 N N . ILE A 1 113 ? 8.491 0.605 8.131 1.00 92.00 113 ILE A N 1
ATOM 949 C CA . ILE A 1 113 ? 7.511 -0.309 7.522 1.00 92.00 113 ILE A CA 1
ATOM 950 C C . ILE A 1 113 ? 7.318 -1.555 8.394 1.00 92.00 113 ILE A C 1
ATOM 952 O O . ILE A 1 113 ? 6.181 -1.948 8.663 1.00 92.00 113 ILE A O 1
ATOM 956 N N . ARG A 1 114 ? 8.414 -2.153 8.881 1.00 90.00 114 ARG A N 1
ATOM 957 C CA . ARG A 1 114 ? 8.360 -3.314 9.779 1.00 90.00 114 ARG A CA 1
ATOM 958 C C . ARG A 1 114 ? 7.622 -2.991 11.079 1.00 90.00 114 ARG A C 1
ATOM 960 O O . ARG A 1 114 ? 6.761 -3.766 11.483 1.00 90.00 114 ARG A O 1
ATOM 967 N N . SER A 1 115 ? 7.917 -1.857 11.712 1.00 88.75 115 SER A N 1
ATOM 968 C CA . SER A 1 115 ? 7.247 -1.443 12.950 1.00 88.75 115 SER A CA 1
ATOM 969 C C . SER A 1 115 ? 5.745 -1.246 12.753 1.00 88.75 115 SER A C 1
ATOM 971 O O . SER A 1 115 ? 4.957 -1.659 13.598 1.00 88.75 115 SER A O 1
ATOM 973 N N . HIS A 1 116 ? 5.323 -0.674 11.623 1.00 86.69 116 HIS A N 1
ATOM 974 C CA . HIS A 1 116 ? 3.900 -0.529 11.311 1.00 86.69 116 HIS A CA 1
ATOM 975 C C . HIS A 1 116 ? 3.205 -1.862 11.021 1.00 86.69 116 HIS A C 1
ATOM 977 O O . HIS A 1 116 ? 2.056 -2.027 11.417 1.00 86.69 116 HIS A O 1
ATOM 983 N N . MET A 1 117 ? 3.889 -2.831 10.404 1.00 85.56 117 MET A N 1
ATOM 984 C CA . MET A 1 117 ? 3.347 -4.185 10.240 1.00 85.56 117 MET A CA 1
ATOM 985 C C . MET A 1 117 ? 3.031 -4.833 11.593 1.00 85.56 117 MET A C 1
ATOM 987 O O . MET A 1 117 ? 1.968 -5.419 11.755 1.00 85.56 117 MET A O 1
ATOM 991 N N . LEU A 1 118 ? 3.920 -4.688 12.581 1.00 85.75 118 LEU A N 1
ATOM 992 C CA . LEU A 1 118 ? 3.712 -5.245 13.924 1.00 85.75 118 LEU A CA 1
ATOM 993 C C . LEU A 1 118 ? 2.528 -4.608 14.668 1.00 85.75 118 LEU A C 1
ATOM 995 O O . LEU A 1 118 ? 1.980 -5.217 15.579 1.00 85.75 118 LEU A O 1
ATOM 999 N N . ARG A 1 119 ? 2.123 -3.393 14.284 1.00 84.50 119 ARG A N 1
ATOM 1000 C CA . ARG A 1 119 ? 0.963 -2.694 14.855 1.00 84.50 119 ARG A CA 1
ATOM 1001 C C . ARG A 1 119 ? -0.362 -3.101 14.212 1.00 84.50 119 ARG A C 1
ATOM 1003 O O . ARG A 1 119 ? -1.407 -2.663 14.686 1.00 84.50 119 ARG A O 1
ATOM 1010 N N . LEU A 1 120 ? -0.337 -3.864 13.119 1.00 84.62 120 LEU A N 1
ATOM 1011 C CA . LEU A 1 120 ? -1.535 -4.207 12.366 1.00 84.62 120 LEU A CA 1
ATOM 1012 C C . LEU A 1 120 ? -2.316 -5.322 13.087 1.00 84.62 120 LEU A C 1
ATOM 1014 O O . LEU A 1 120 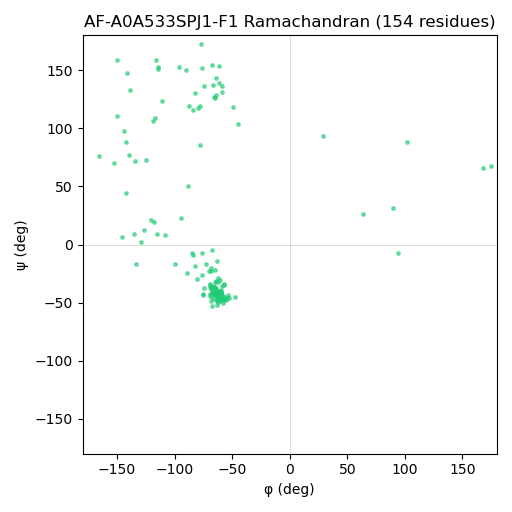? -1.784 -6.422 13.237 1.00 84.62 120 LEU A O 1
ATOM 1018 N N . PRO A 1 121 ? -3.573 -5.086 13.511 1.00 84.31 121 PRO A N 1
ATOM 1019 C CA . PRO A 1 121 ? -4.347 -6.112 14.200 1.00 84.31 121 PRO A CA 1
ATOM 1020 C C . PRO A 1 121 ? -4.683 -7.282 13.269 1.00 84.31 121 PRO A C 1
ATOM 1022 O O . PRO A 1 121 ? -5.139 -7.078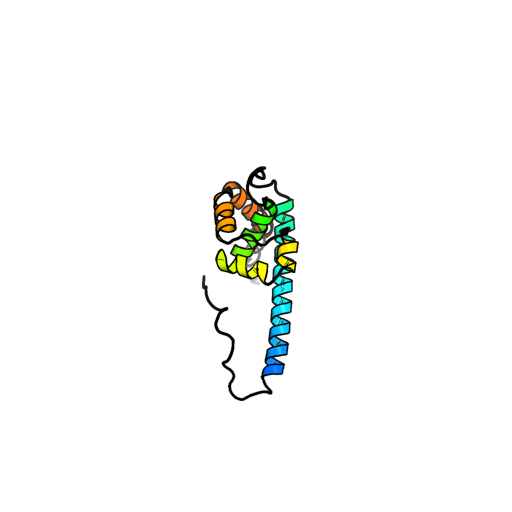 12.143 1.00 84.31 121 PRO A O 1
ATOM 1025 N N . GLU A 1 122 ? -4.557 -8.519 13.750 1.00 82.50 122 GLU A N 1
ATOM 1026 C CA . GLU A 1 122 ? -4.914 -9.707 12.960 1.00 82.50 122 GLU A CA 1
ATOM 1027 C C . GLU A 1 122 ? -6.394 -9.691 12.536 1.00 82.50 122 GLU A C 1
ATOM 1029 O O . GLU A 1 122 ? -6.727 -9.996 11.390 1.00 82.50 122 GLU A O 1
ATOM 1034 N N . ALA A 1 123 ? -7.289 -9.251 13.426 1.00 82.62 123 ALA A N 1
ATOM 1035 C CA . ALA A 1 123 ? -8.715 -9.109 13.134 1.00 82.62 123 ALA A CA 1
ATOM 1036 C C . ALA A 1 123 ? -8.982 -8.184 11.931 1.00 82.62 123 ALA A C 1
ATOM 1038 O O . ALA A 1 123 ? -9.887 -8.436 11.132 1.00 82.62 123 ALA A O 1
ATOM 1039 N N . TYR A 1 124 ? -8.162 -7.145 11.761 1.00 85.56 124 TYR A N 1
ATOM 1040 C CA . TYR A 1 124 ? -8.255 -6.233 10.627 1.00 85.56 124 TYR A CA 1
ATOM 1041 C C . TYR A 1 124 ? -7.876 -6.933 9.316 1.00 85.56 124 TYR A C 1
ATOM 1043 O O . TYR A 1 124 ? -8.603 -6.836 8.326 1.00 85.56 124 TYR A O 1
ATOM 1051 N N . LEU A 1 125 ? -6.787 -7.708 9.325 1.00 82.88 125 LEU A N 1
ATOM 1052 C CA . LEU A 1 125 ? -6.366 -8.516 8.178 1.00 82.88 125 LEU A CA 1
ATOM 1053 C C . LEU A 1 125 ? -7.415 -9.564 7.797 1.00 82.88 125 LEU A C 1
ATOM 1055 O O . LEU A 1 125 ? -7.739 -9.700 6.617 1.00 82.88 125 LEU A O 1
ATOM 1059 N N . ARG A 1 126 ? -7.993 -10.265 8.781 1.00 83.12 126 ARG A N 1
ATOM 1060 C CA . ARG A 1 126 ? -9.069 -11.240 8.544 1.00 83.12 126 ARG A CA 1
ATOM 1061 C C . ARG A 1 126 ? -10.282 -10.586 7.885 1.00 83.12 126 ARG A C 1
ATOM 1063 O O . ARG A 1 126 ? -10.819 -11.139 6.928 1.00 83.12 126 ARG A O 1
ATOM 1070 N N . LYS A 1 127 ? -10.678 -9.391 8.338 1.00 84.75 127 LYS A N 1
ATOM 1071 C CA . LYS A 1 127 ? -11.791 -8.631 7.750 1.00 84.75 127 LYS A CA 1
ATOM 1072 C C . LYS A 1 127 ? -11.509 -8.222 6.302 1.00 84.75 127 LYS A C 1
ATOM 1074 O O . LYS A 1 127 ? -12.364 -8.434 5.443 1.00 84.75 127 LYS A O 1
ATOM 1079 N N . LEU A 1 128 ? -10.319 -7.683 6.025 1.00 84.69 128 LEU A N 1
ATOM 1080 C CA . LEU A 1 128 ? -9.912 -7.338 4.658 1.00 84.69 128 LEU A CA 1
ATOM 1081 C C . LEU A 1 128 ? -9.906 -8.571 3.750 1.00 84.69 128 LEU A C 1
ATOM 1083 O O . LEU A 1 128 ? -10.433 -8.521 2.640 1.00 84.69 128 LEU A O 1
ATOM 1087 N N . ASN A 1 129 ? -9.366 -9.691 4.232 1.00 83.12 129 ASN A N 1
ATOM 1088 C CA . ASN A 1 129 ? -9.322 -10.931 3.468 1.00 83.12 129 ASN A CA 1
ATOM 1089 C C . ASN A 1 129 ? -10.728 -11.484 3.187 1.00 83.12 129 ASN A C 1
ATOM 1091 O O . ASN A 1 129 ? -11.025 -11.876 2.060 1.00 83.12 129 ASN A O 1
ATOM 1095 N N . ALA A 1 130 ? -11.628 -11.458 4.175 1.00 81.62 130 ALA A N 1
ATOM 1096 C CA . ALA A 1 130 ? -13.020 -11.862 3.990 1.00 81.62 130 ALA A CA 1
ATOM 1097 C C . ALA A 1 130 ? -13.717 -11.005 2.921 1.00 81.62 130 ALA A C 1
ATOM 1099 O O . ALA A 1 130 ? -14.416 -11.536 2.067 1.00 81.62 130 ALA A O 1
ATOM 1100 N N . GLN A 1 131 ? -13.486 -9.690 2.906 1.00 81.25 131 GLN A N 1
ATOM 1101 C CA . GLN A 1 131 ? -14.045 -8.801 1.881 1.00 81.25 131 GLN A CA 1
ATOM 1102 C C . GLN A 1 131 ? -13.469 -9.062 0.484 1.00 81.25 131 GLN A C 1
ATOM 1104 O O . GLN A 1 131 ? -14.220 -9.049 -0.489 1.00 81.25 131 GLN A O 1
ATOM 1109 N N . LEU A 1 132 ? -12.165 -9.334 0.384 1.00 76.69 132 LEU A N 1
ATOM 1110 C CA . LEU A 1 132 ? -11.506 -9.686 -0.878 1.00 76.69 132 LEU A CA 1
ATOM 1111 C C . LEU A 1 132 ? -12.018 -11.005 -1.461 1.00 76.69 132 LEU A C 1
ATOM 1113 O O . LEU A 1 132 ? -12.151 -11.131 -2.676 1.00 76.69 132 LEU A O 1
ATOM 1117 N N . THR A 1 133 ? -12.299 -11.982 -0.600 1.00 77.69 133 THR A N 1
ATOM 1118 C CA . THR A 1 133 ? -12.702 -13.340 -0.994 1.00 77.69 133 THR A CA 1
ATOM 1119 C C . THR A 1 133 ? -14.212 -13.500 -1.168 1.00 77.69 133 THR A C 1
ATOM 1121 O O . THR A 1 133 ? -14.637 -14.331 -1.967 1.00 77.69 133 THR A O 1
ATOM 1124 N N . LYS A 1 134 ? -15.036 -12.664 -0.521 1.00 70.19 134 LYS A N 1
ATOM 1125 C CA . LYS A 1 134 ? -16.508 -12.666 -0.633 1.00 70.19 134 LYS A CA 1
ATOM 1126 C C . LYS A 1 134 ? -17.059 -12.725 -2.072 1.00 70.19 134 LYS A C 1
ATOM 1128 O O . LYS A 1 134 ? -17.977 -13.515 -2.289 1.00 70.19 134 LYS A O 1
ATOM 1133 N N . PRO A 1 135 ? -16.558 -11.957 -3.065 1.00 66.38 135 PRO A N 1
ATOM 1134 C CA . PRO A 1 135 ? -17.060 -12.060 -4.439 1.00 66.38 135 PRO A CA 1
ATOM 1135 C C . PRO A 1 135 ? -16.707 -13.387 -5.131 1.00 66.38 135 PRO A C 1
ATOM 1137 O O . PRO A 1 135 ? -17.385 -13.758 -6.082 1.00 66.38 135 PRO A O 1
ATOM 1140 N N . TYR A 1 136 ? -15.694 -14.112 -4.651 1.00 62.97 136 TYR A N 1
ATOM 1141 C CA . TYR A 1 136 ? -15.234 -15.378 -5.234 1.00 62.97 136 TYR A CA 1
ATOM 1142 C C . TYR A 1 136 ? -15.765 -16.614 -4.497 1.00 62.97 136 TYR A C 1
ATOM 1144 O O . TYR A 1 136 ? -15.778 -17.698 -5.061 1.00 62.97 136 TYR A O 1
ATOM 1152 N N . GLN A 1 137 ? -16.259 -16.459 -3.267 1.00 59.91 137 GLN A N 1
ATOM 1153 C CA . GLN A 1 137 ? -16.906 -17.538 -2.510 1.00 59.91 137 GLN A CA 1
ATOM 1154 C C . GLN A 1 137 ? -18.309 -17.885 -3.043 1.00 59.91 137 GLN A C 1
ATOM 1156 O O . GLN A 1 137 ? -18.840 -18.953 -2.755 1.00 59.91 137 GLN A O 1
ATOM 1161 N N . LYS A 1 138 ? -18.923 -17.011 -3.854 1.00 52.28 138 LYS A N 1
ATOM 1162 C CA . LYS A 1 138 ? -20.253 -17.223 -4.449 1.00 52.28 138 LYS A CA 1
ATOM 1163 C C . LYS A 1 138 ? -20.164 -17.963 -5.796 1.00 52.28 138 LYS A C 1
ATOM 1165 O O . LYS A 1 138 ? -20.707 -17.499 -6.794 1.00 52.28 138 LYS A O 1
ATOM 1170 N N . GLY A 1 139 ? -19.441 -19.086 -5.818 1.00 49.09 139 GLY A N 1
ATOM 1171 C CA . GLY A 1 139 ? -19.208 -19.911 -7.013 1.00 49.09 139 GLY A CA 1
ATOM 1172 C C . GLY A 1 139 ? -19.397 -21.424 -6.830 1.00 49.09 139 GLY A C 1
ATOM 1173 O O . GLY A 1 139 ? -19.605 -22.115 -7.822 1.00 49.09 139 GLY A O 1
ATOM 1174 N N . ASP A 1 140 ? -19.426 -21.943 -5.600 1.00 50.50 140 ASP A N 1
ATOM 1175 C CA . ASP A 1 140 ? -19.287 -23.391 -5.351 1.00 50.50 140 ASP A CA 1
ATOM 1176 C C . ASP A 1 140 ? -20.600 -24.194 -5.226 1.00 50.50 140 ASP A C 1
ATOM 1178 O O . ASP A 1 140 ? -20.606 -25.272 -4.636 1.00 50.50 140 ASP A O 1
ATOM 1182 N N . SER A 1 141 ? -21.750 -23.746 -5.757 1.00 48.22 141 SER A N 1
ATOM 1183 C CA . SER A 1 141 ? -22.984 -24.565 -5.624 1.00 48.22 141 SER A CA 1
ATOM 1184 C C . SER A 1 141 ? -24.002 -24.549 -6.767 1.00 48.22 141 SER A C 1
ATOM 1186 O O . SER A 1 141 ? -25.053 -25.160 -6.614 1.00 48.22 141 SER A O 1
ATOM 1188 N N . GLN A 1 142 ? -23.747 -23.923 -7.924 1.00 47.25 142 GLN A N 1
ATOM 1189 C CA . GLN A 1 142 ? -24.755 -23.908 -9.009 1.00 47.25 142 GLN A CA 1
ATOM 1190 C C . GLN A 1 142 ? -24.292 -24.399 -10.387 1.00 47.25 142 GLN A C 1
ATOM 1192 O O . GLN A 1 142 ? -25.030 -24.226 -11.353 1.00 47.25 142 GLN A O 1
ATOM 1197 N N . ARG A 1 143 ? -23.127 -25.052 -10.528 1.00 47.41 143 ARG A N 1
ATOM 1198 C CA . ARG A 1 143 ? -22.679 -25.535 -11.856 1.00 47.41 143 ARG A CA 1
ATOM 1199 C C . ARG A 1 143 ? -22.250 -26.996 -11.986 1.00 47.41 143 ARG A C 1
ATOM 1201 O O . ARG A 1 143 ? -21.952 -27.403 -13.101 1.00 47.41 143 ARG A O 1
ATOM 1208 N N . THR A 1 144 ? -22.329 -27.816 -10.939 1.00 46.31 144 THR A N 1
ATOM 1209 C CA . THR A 1 144 ? -21.901 -29.233 -11.033 1.00 46.31 144 THR A CA 1
ATOM 1210 C C . THR A 1 144 ? -23.023 -30.260 -10.844 1.00 46.31 144 THR A C 1
ATOM 1212 O O . THR A 1 144 ? -22.743 -31.449 -10.793 1.00 46.31 144 THR A O 1
ATOM 1215 N N . ALA A 1 145 ? -24.295 -29.840 -10.789 1.00 48.62 145 ALA A N 1
ATOM 1216 C CA . ALA A 1 145 ? -25.445 -30.750 -10.651 1.00 48.62 145 ALA A CA 1
ATOM 1217 C C . ALA A 1 145 ? -26.311 -30.894 -11.925 1.00 48.62 145 ALA A C 1
ATOM 1219 O O . ALA A 1 145 ? -27.371 -31.506 -11.871 1.00 48.62 145 ALA A O 1
ATOM 1220 N N . GLN A 1 146 ? -25.890 -30.348 -13.074 1.00 50.53 146 GLN A N 1
ATOM 1221 C CA . GLN A 1 146 ? -26.659 -30.421 -14.334 1.00 50.53 146 GLN A CA 1
ATOM 1222 C C . GLN A 1 146 ? -25.949 -31.159 -15.480 1.00 50.53 146 GLN A C 1
ATOM 1224 O O . GLN A 1 146 ? -26.329 -31.019 -16.637 1.00 50.53 146 GLN A O 1
ATOM 1229 N N . ALA A 1 147 ? -24.948 -31.987 -15.183 1.00 50.25 147 ALA A N 1
ATOM 1230 C CA . ALA A 1 147 ? -24.327 -32.849 -16.186 1.00 50.25 147 ALA A CA 1
ATOM 1231 C C . ALA A 1 147 ? -24.166 -34.266 -15.634 1.00 50.25 147 ALA A C 1
ATOM 1233 O O . ALA A 1 147 ? -23.070 -34.663 -15.262 1.00 50.25 147 ALA A O 1
ATOM 1234 N N . THR A 1 148 ? -25.286 -34.980 -15.496 1.00 54.22 148 THR A N 1
ATOM 1235 C CA . THR A 1 148 ? -25.418 -36.452 -15.599 1.00 54.22 148 THR A CA 1
ATOM 1236 C C . THR A 1 148 ? -26.858 -36.847 -15.253 1.00 54.22 148 THR A C 1
ATOM 1238 O O . THR A 1 148 ? -27.137 -37.479 -14.242 1.00 54.22 148 THR A O 1
ATOM 1241 N N . ALA A 1 149 ? -27.811 -36.459 -16.102 1.00 48.31 149 ALA A N 1
ATOM 1242 C CA . ALA A 1 149 ? -29.058 -37.211 -16.208 1.00 48.31 149 ALA A CA 1
ATOM 1243 C C . ALA A 1 149 ? -28.831 -38.319 -17.254 1.00 48.31 149 ALA A C 1
ATOM 1245 O O . ALA A 1 149 ? -28.522 -37.986 -18.401 1.00 48.31 149 ALA A O 1
ATOM 1246 N N . PRO A 1 150 ? -28.941 -39.615 -16.916 1.00 53.50 150 PRO A N 1
ATOM 1247 C CA . PRO A 1 150 ? -29.037 -40.659 -17.917 1.00 53.50 150 PRO A CA 1
ATOM 1248 C C . PRO A 1 150 ? -30.505 -40.755 -18.338 1.00 53.50 150 PRO A C 1
ATOM 1250 O O . PRO A 1 150 ? -31.382 -41.073 -17.538 1.00 53.50 150 PRO A O 1
ATOM 1253 N N . THR A 1 151 ? -30.817 -40.464 -19.596 1.00 54.47 151 THR A N 1
ATOM 1254 C CA . THR A 1 151 ? -32.106 -40.857 -20.177 1.00 54.47 151 THR A CA 1
ATOM 1255 C C . THR A 1 151 ? -31.880 -41.267 -21.619 1.00 54.47 151 THR A C 1
ATOM 1257 O O . THR A 1 151 ? -31.966 -40.466 -22.542 1.00 54.47 151 THR A O 1
ATOM 1260 N N . ALA A 1 152 ? -31.572 -42.547 -21.794 1.00 48.97 152 ALA A N 1
ATOM 1261 C CA . ALA A 1 152 ? -31.746 -43.246 -23.054 1.00 48.97 152 ALA A CA 1
ATOM 1262 C C . ALA A 1 152 ? -32.272 -44.650 -22.739 1.00 48.97 152 ALA A C 1
ATOM 1264 O O . ALA A 1 152 ? -31.536 -45.630 -22.758 1.00 48.97 152 ALA A O 1
ATOM 1265 N N . THR A 1 153 ? -33.565 -44.721 -22.426 1.00 51.97 153 THR A N 1
ATOM 1266 C CA . THR A 1 153 ? -34.354 -45.948 -22.550 1.00 51.97 153 THR A CA 1
ATOM 1267 C C . THR A 1 153 ? -35.436 -45.660 -23.577 1.00 51.97 153 THR A 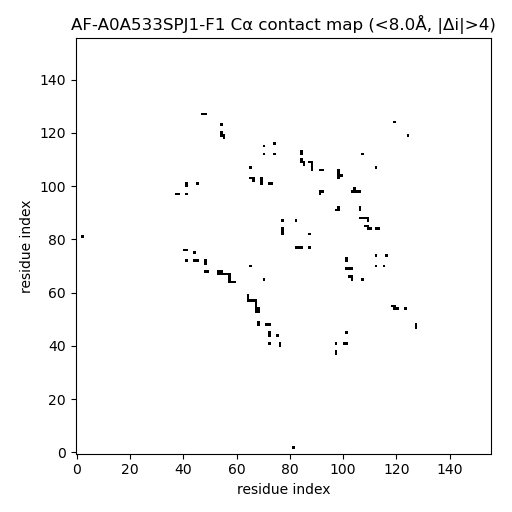C 1
ATOM 1269 O O . THR A 1 153 ? -36.367 -44.907 -23.299 1.00 51.97 153 THR A O 1
ATOM 1272 N N . ARG A 1 154 ? -35.326 -46.254 -24.765 1.00 46.34 154 ARG A N 1
ATOM 1273 C CA . ARG A 1 154 ? -36.489 -46.497 -25.618 1.00 46.34 154 ARG A CA 1
ATOM 1274 C C . ARG A 1 154 ? -36.302 -47.823 -26.346 1.00 46.34 154 ARG A C 1
ATOM 1276 O O . ARG A 1 154 ? -35.590 -47.910 -27.338 1.00 46.34 154 ARG A O 1
ATOM 1283 N N . HIS A 1 155 ? -36.927 -48.841 -25.769 1.00 41.69 155 HIS A N 1
ATOM 1284 C CA . HIS A 1 155 ? -37.382 -50.036 -26.465 1.00 41.69 155 HIS A CA 1
ATOM 1285 C C . HIS A 1 155 ? -38.655 -49.705 -27.258 1.00 41.69 155 HIS A C 1
ATOM 1287 O O . HIS A 1 155 ? -39.428 -48.842 -26.824 1.00 41.69 155 HIS A O 1
ATOM 1293 N N . GLY A 1 156 ? -38.882 -50.438 -28.350 1.00 49.28 156 GLY A N 1
ATOM 1294 C CA . GLY A 1 156 ? -40.141 -50.480 -29.098 1.00 49.28 156 GLY A CA 1
ATOM 1295 C C . GLY A 1 156 ? -39.936 -50.242 -30.575 1.00 49.28 156 GLY A C 1
ATOM 1296 O O . GLY A 1 156 ? -40.094 -49.069 -30.974 1.00 49.28 156 GLY A O 1
#

Solvent-accessible surface area (backbone atoms only — not comparable to full-atom values): 9937 Å² total; per-residue (Å²): 135,90,83,90,86,88,87,84,88,74,84,74,93,67,92,59,84,75,58,51,60,58,53,49,53,51,49,58,48,50,53,49,51,53,50,52,52,52,50,55,49,49,55,52,44,45,56,58,50,66,79,42,80,65,77,53,82,80,68,94,74,96,60,88,73,70,50,50,55,30,53,50,40,48,53,52,48,28,59,74,71,70,46,55,54,59,55,43,31,53,46,36,66,76,37,54,71,59,29,48,72,45,62,39,96,67,73,60,50,36,67,55,52,52,57,53,56,73,62,55,50,67,70,55,53,52,51,52,50,49,62,70,43,52,80,66,66,79,64,87,83,83,79,84,87,83,82,79,83,89,82,87,85,83,86,134

Mean predicted aligned error: 13.27 Å

Radius of gyration: 23.27 Å; Cα contacts (8 Å, |Δi|>4): 78; chains: 1; bounding box: 70×64×52 Å